Protein AF-A0A9P1H8H9-F1 (afdb_monomer)

Organism: NCBI:txid1442378

Radius of gyration: 18.24 Å; Cα contacts (8 Å, |Δi|>4): 203; chains: 1; bounding box: 52×40×53 Å

Mean predicted aligned error: 9.81 Å

Secondary structure (DSSP, 8-state):
-----PPPPPPPGGG-HHHHHHHHHHHHHHHHH-TT-----SSGGGTHHHHHHHHHHT---GGGS-----S--TTT--GGGTT-EEEEEEESHHHHHHT---B-TTS-BHHHHHHHHHHHHEEEEEEEEEEESS--HHHHHH-S------TT---EEEEEE---

Foldseek 3Di:
DDPDDPDQFDADLLLAPVSVVVQVVVQVVVCVVPVPDPGDDQCVVPVVPVVVVVVVVPDPAPLLPDDAFDDPCVVPADDPQRRADLEAEAECPLSVQVNDPDADPVRHRPSLCCVVPPLRRHHAQGKYKYKDQFDDPVCVVVSDDDGRRHPPPSIDIDIDTHHD

Sequence (1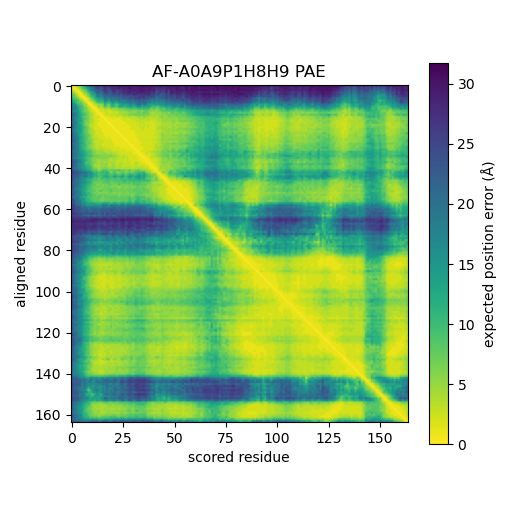64 aa):
MADSLPAHLEPSKLGTKEYWDALYSTELSNHASNPADQGTVWFDDSDAEAKLLAFLAARDDPALDRAATSGDTSPVLSGDQDAGWDVVLDKGTFDAICLSDQLDDRGRRICEGYKEKVPTLVRPGGLFVVTSCNWTEEELRAWAFTFGGAKGQTISTLCFRRRS

Structure (mmCIF, N/CA/C/O backbone):
data_AF-A0A9P1H8H9-F1
#
_entry.id   AF-A0A9P1H8H9-F1
#
loop_
_atom_site.group_PDB
_atom_site.id
_atom_site.type_symbol
_atom_site.label_atom_id
_atom_site.label_alt_id
_atom_site.label_comp_id
_atom_site.label_asym_id
_atom_site.label_entity_id
_atom_site.label_seq_id
_atom_site.pdbx_PDB_ins_code
_atom_site.Cartn_x
_atom_site.Cartn_y
_atom_site.Cartn_z
_atom_site.occupancy
_atom_site.B_iso_or_equiv
_atom_site.auth_seq_id
_atom_site.auth_comp_id
_atom_site.auth_asym_id
_atom_site.auth_atom_id
_atom_site.pdbx_PDB_model_num
ATOM 1 N N . MET A 1 1 ? 26.921 7.894 27.625 1.00 35.69 1 MET A N 1
ATOM 2 C CA . MET A 1 1 ? 26.895 6.979 26.469 1.00 35.69 1 MET A CA 1
ATOM 3 C C . MET A 1 1 ? 25.912 7.589 25.497 1.00 35.69 1 MET A C 1
ATOM 5 O O . MET A 1 1 ? 24.774 7.787 25.890 1.00 35.69 1 MET A O 1
ATOM 9 N N . ALA A 1 2 ? 26.386 8.064 24.347 1.00 38.94 2 ALA A N 1
ATOM 10 C CA . ALA A 1 2 ? 25.505 8.597 23.317 1.00 38.94 2 ALA A CA 1
ATOM 11 C C . ALA A 1 2 ? 24.823 7.403 22.643 1.00 38.94 2 ALA A C 1
ATOM 13 O O . ALA A 1 2 ? 25.531 6.511 22.173 1.00 38.94 2 ALA A O 1
ATOM 14 N N . ASP A 1 3 ? 23.491 7.369 22.661 1.00 43.16 3 ASP A N 1
ATOM 15 C CA . ASP A 1 3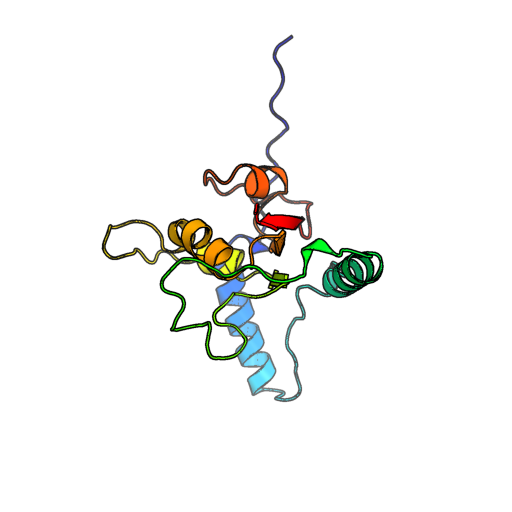 ? 22.700 6.427 21.872 1.00 43.16 3 ASP A CA 1
ATOM 16 C C . ASP A 1 3 ? 23.086 6.609 20.405 1.00 43.16 3 ASP A C 1
ATOM 18 O O . ASP A 1 3 ? 22.797 7.632 19.780 1.00 43.16 3 ASP A O 1
ATOM 22 N N . SER A 1 4 ? 23.820 5.640 19.866 1.00 42.66 4 SER A N 1
ATOM 23 C CA . SER A 1 4 ? 24.074 5.562 18.439 1.00 42.66 4 SER A CA 1
ATOM 24 C C . SER A 1 4 ? 22.751 5.218 17.765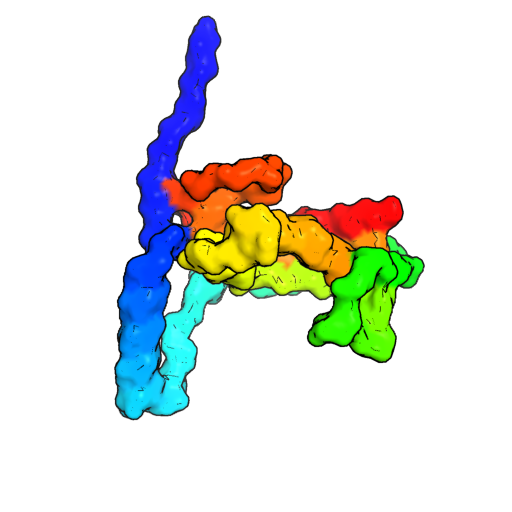 1.00 42.66 4 SER A C 1
ATOM 26 O O . SER A 1 4 ? 22.262 4.098 17.920 1.00 42.66 4 SER A O 1
ATOM 28 N N . LEU A 1 5 ? 22.183 6.185 17.040 1.00 41.12 5 LEU A N 1
ATOM 29 C CA . LEU A 1 5 ? 21.112 5.953 16.071 1.00 41.12 5 LEU A CA 1
ATOM 30 C C . LEU A 1 5 ? 21.443 4.685 15.261 1.00 41.12 5 LEU A C 1
ATOM 32 O O . LEU A 1 5 ? 22.603 4.535 14.853 1.00 41.12 5 LEU A O 1
ATOM 36 N N . PRO A 1 6 ? 20.486 3.762 15.058 1.00 52.97 6 PRO A N 1
ATOM 37 C CA . PRO A 1 6 ? 20.739 2.557 14.283 1.00 52.97 6 PRO A CA 1
ATOM 38 C C . PRO A 1 6 ? 21.307 2.937 12.914 1.00 52.97 6 PRO A C 1
ATOM 40 O O . PRO A 1 6 ? 20.887 3.920 12.302 1.00 52.97 6 PRO A O 1
ATOM 43 N N . ALA A 1 7 ? 22.315 2.183 12.468 1.00 53.91 7 ALA A N 1
ATOM 44 C CA . ALA A 1 7 ? 22.962 2.413 11.186 1.00 53.91 7 ALA A CA 1
ATOM 45 C C . ALA A 1 7 ? 21.897 2.418 10.082 1.00 53.91 7 ALA A C 1
ATOM 47 O O . ALA A 1 7 ? 21.199 1.422 9.890 1.00 53.91 7 ALA A O 1
ATOM 48 N N . HIS A 1 8 ? 21.765 3.553 9.395 1.00 54.16 8 HIS A N 1
ATOM 49 C CA . HIS A 1 8 ? 20.848 3.711 8.275 1.00 54.16 8 HIS A CA 1
ATOM 50 C C . HIS A 1 8 ? 21.155 2.621 7.242 1.00 54.16 8 HIS A C 1
ATOM 52 O O . HIS A 1 8 ? 22.286 2.507 6.767 1.00 54.16 8 HIS A O 1
ATOM 58 N N . LEU A 1 9 ? 20.169 1.779 6.941 1.00 54.94 9 LEU A N 1
ATOM 59 C CA . LEU A 1 9 ? 20.301 0.748 5.918 1.00 54.94 9 LEU A CA 1
ATOM 60 C C . LEU A 1 9 ? 20.302 1.406 4.530 1.00 54.94 9 LEU A C 1
ATOM 62 O O . LEU A 1 9 ? 19.767 2.496 4.344 1.00 54.94 9 LEU A O 1
ATOM 66 N N . GLU A 1 10 ? 20.925 0.762 3.547 1.00 55.59 10 GLU A N 1
ATOM 67 C CA . GLU A 1 10 ? 20.948 1.278 2.171 1.00 55.59 10 GLU A CA 1
ATOM 68 C C . GLU A 1 10 ? 19.531 1.314 1.562 1.00 55.59 10 GLU A C 1
ATOM 70 O O . GLU A 1 10 ? 18.739 0.432 1.875 1.00 55.59 10 GLU A O 1
ATOM 75 N N . PRO A 1 11 ? 19.190 2.250 0.664 1.00 63.81 11 PRO A N 1
ATOM 76 C CA . PRO A 1 11 ? 17.867 2.310 0.039 1.00 63.81 11 PRO A CA 1
ATOM 77 C C . PRO A 1 11 ? 17.457 1.038 -0.726 1.00 63.81 11 PRO A C 1
ATOM 79 O O . PRO A 1 11 ? 18.258 0.439 -1.452 1.00 63.81 11 PRO A O 1
ATOM 82 N N . SER A 1 12 ? 16.188 0.633 -0.602 1.00 71.75 12 SER A N 1
ATOM 83 C CA . SER A 1 12 ? 15.609 -0.466 -1.393 1.00 71.75 12 SER A CA 1
ATOM 84 C C . SER A 1 12 ? 15.369 -0.039 -2.844 1.00 71.75 12 SER A C 1
ATOM 86 O O . SER A 1 12 ? 14.843 1.043 -3.097 1.00 71.75 12 SER A O 1
ATOM 88 N N . LYS A 1 13 ? 15.681 -0.918 -3.809 1.00 75.44 13 LYS A N 1
ATOM 89 C CA . LYS A 1 13 ? 15.351 -0.695 -5.231 1.00 75.44 13 LYS A CA 1
ATOM 90 C C . LYS A 1 13 ? 13.842 -0.676 -5.482 1.00 75.44 13 LYS A C 1
ATOM 92 O O . LYS A 1 13 ? 13.397 0.040 -6.365 1.00 75.44 13 LYS A O 1
ATOM 97 N N . LEU A 1 14 ? 13.064 -1.408 -4.678 1.00 78.75 14 LEU A N 1
ATOM 98 C CA . LEU A 1 14 ? 11.598 -1.379 -4.739 1.00 78.75 14 LEU A CA 1
ATOM 99 C C . LEU A 1 14 ? 11.048 0.008 -4.358 1.00 78.75 14 LEU A C 1
ATOM 101 O O . LEU A 1 14 ? 9.939 0.363 -4.732 1.00 78.75 14 LEU A O 1
ATOM 105 N N . GLY A 1 15 ? 11.853 0.834 -3.687 1.00 78.75 15 GLY A N 1
ATOM 106 C CA . GLY A 1 15 ? 11.494 2.193 -3.307 1.00 78.75 15 GLY A CA 1
ATOM 107 C C . GLY A 1 15 ? 11.598 3.240 -4.408 1.00 78.75 15 GLY A C 1
ATOM 108 O O . GLY A 1 15 ? 11.316 4.400 -4.124 1.00 78.75 15 GLY A O 1
ATOM 109 N N . THR A 1 16 ? 12.021 2.888 -5.627 1.00 83.69 16 THR A N 1
ATOM 110 C CA . THR A 1 16 ? 12.338 3.890 -6.655 1.00 83.69 16 THR A CA 1
ATOM 111 C C . THR A 1 16 ? 11.403 3.817 -7.851 1.00 83.69 16 THR A C 1
ATOM 113 O O . THR A 1 16 ? 11.124 2.744 -8.388 1.00 83.69 16 THR A O 1
ATOM 116 N N . LYS A 1 17 ? 10.945 4.982 -8.317 1.00 85.50 17 LYS A N 1
ATOM 117 C CA . LYS A 1 17 ? 10.068 5.081 -9.487 1.00 85.50 17 LYS A CA 1
ATOM 118 C C . LYS A 1 17 ? 10.738 4.499 -10.733 1.00 85.50 17 LYS A C 1
ATOM 120 O O . LYS A 1 17 ? 10.094 3.804 -11.511 1.00 85.50 17 LYS A O 1
ATOM 125 N N . GLU A 1 18 ? 12.043 4.708 -10.876 1.00 88.44 18 GLU A N 1
ATOM 126 C CA . GLU A 1 18 ? 12.838 4.219 -12.002 1.00 88.44 18 GLU A CA 1
ATOM 127 C C . GLU A 1 18 ? 12.832 2.691 -12.091 1.00 88.44 18 GLU A C 1
ATOM 129 O O . GLU A 1 18 ? 12.792 2.137 -13.189 1.00 88.44 18 GLU A O 1
ATOM 134 N N . TYR A 1 19 ? 12.863 1.998 -10.947 1.00 88.00 19 TYR A N 1
ATOM 135 C CA . TYR A 1 19 ? 12.795 0.541 -10.918 1.00 88.00 19 TYR A CA 1
ATOM 136 C C . TYR A 1 19 ? 11.432 0.048 -11.417 1.00 88.00 19 TYR A C 1
ATOM 138 O O . TYR A 1 19 ? 11.382 -0.825 -12.285 1.00 88.00 19 TYR A O 1
ATOM 146 N N . TRP A 1 20 ? 10.341 0.645 -10.927 1.00 88.69 20 TRP A N 1
ATOM 147 C CA . TRP A 1 20 ? 8.981 0.277 -11.332 1.00 88.69 20 TRP A CA 1
ATOM 148 C C . TRP A 1 20 ? 8.687 0.615 -12.795 1.00 88.69 20 TRP A C 1
ATOM 150 O O . TRP A 1 20 ? 8.082 -0.203 -13.482 1.00 88.69 20 TRP A O 1
ATOM 160 N N . ASP A 1 21 ? 9.164 1.752 -13.308 1.00 91.00 21 ASP A N 1
ATOM 161 C CA . ASP A 1 21 ? 9.004 2.122 -14.721 1.00 91.00 21 ASP A CA 1
ATOM 162 C C . ASP A 1 21 ? 9.745 1.141 -15.651 1.00 91.00 21 ASP A C 1
ATOM 164 O O . ASP A 1 21 ? 9.217 0.717 -16.688 1.00 91.00 21 ASP A O 1
ATOM 168 N N . ALA A 1 22 ? 10.965 0.740 -15.274 1.00 92.31 22 ALA A N 1
ATOM 169 C CA . ALA A 1 22 ? 11.753 -0.232 -16.028 1.00 92.31 22 ALA A CA 1
ATOM 170 C C . ALA A 1 22 ? 11.113 -1.627 -16.012 1.00 92.31 22 ALA A C 1
ATOM 172 O O . ALA A 1 22 ? 11.037 -2.296 -17.049 1.00 92.31 22 ALA A O 1
ATOM 173 N N . LEU A 1 23 ? 10.629 -2.064 -14.849 1.00 91.12 23 LEU A N 1
ATOM 174 C CA . LEU A 1 23 ? 9.988 -3.364 -14.716 1.00 91.12 23 LEU A CA 1
ATOM 175 C C . LEU A 1 23 ? 8.638 -3.388 -15.443 1.00 91.12 23 LEU A C 1
ATOM 177 O O . LEU A 1 23 ? 8.404 -4.299 -16.225 1.00 91.12 23 LEU A O 1
ATOM 181 N N . TYR A 1 24 ? 7.822 -2.336 -15.339 1.00 91.00 24 TYR A N 1
ATOM 182 C CA . TYR A 1 24 ? 6.582 -2.210 -16.113 1.00 91.00 24 TYR A CA 1
ATOM 183 C C . TYR A 1 24 ? 6.822 -2.296 -17.628 1.00 91.00 24 TYR A C 1
ATOM 185 O O . TYR A 1 24 ? 6.117 -3.015 -18.334 1.00 91.00 24 TYR A O 1
ATOM 193 N N . SER A 1 25 ? 7.865 -1.626 -18.132 1.00 93.62 25 SER A N 1
ATOM 194 C CA . SER A 1 25 ? 8.254 -1.710 -19.548 1.00 93.62 25 SER A CA 1
ATOM 195 C C . SER A 1 25 ? 8.633 -3.137 -19.963 1.00 93.62 25 SER A C 1
ATOM 197 O O . SER A 1 25 ? 8.303 -3.579 -21.064 1.00 93.62 25 SER A O 1
ATOM 199 N N . THR A 1 26 ? 9.304 -3.867 -19.070 1.00 93.75 26 THR A N 1
ATOM 200 C CA . THR A 1 26 ? 9.676 -5.272 -19.281 1.00 93.75 26 THR A CA 1
ATOM 201 C C . THR A 1 26 ? 8.435 -6.163 -19.323 1.00 93.75 26 THR A C 1
ATOM 203 O O . THR A 1 26 ? 8.270 -6.928 -20.271 1.00 93.75 26 THR A O 1
ATOM 206 N N . GLU A 1 27 ? 7.521 -6.010 -18.362 1.00 94.38 27 GLU A N 1
ATOM 207 C CA . GLU A 1 27 ? 6.296 -6.814 -18.287 1.00 94.38 27 GLU A CA 1
ATOM 208 C C . GLU A 1 27 ? 5.361 -6.574 -19.474 1.00 94.38 27 GLU A C 1
ATOM 210 O O . GLU A 1 27 ? 4.775 -7.515 -20.005 1.00 94.38 27 GLU A O 1
ATOM 215 N N . LEU A 1 28 ? 5.281 -5.338 -19.973 1.00 92.69 28 LEU A N 1
ATOM 216 C CA . LEU A 1 28 ? 4.555 -5.048 -21.210 1.00 92.69 28 LEU A CA 1
ATOM 217 C C . LEU A 1 28 ? 5.133 -5.808 -22.411 1.00 92.69 28 LEU A C 1
ATOM 219 O O . LEU A 1 28 ? 4.374 -6.342 -23.221 1.00 92.69 28 LEU A O 1
ATOM 223 N N . SER A 1 29 ?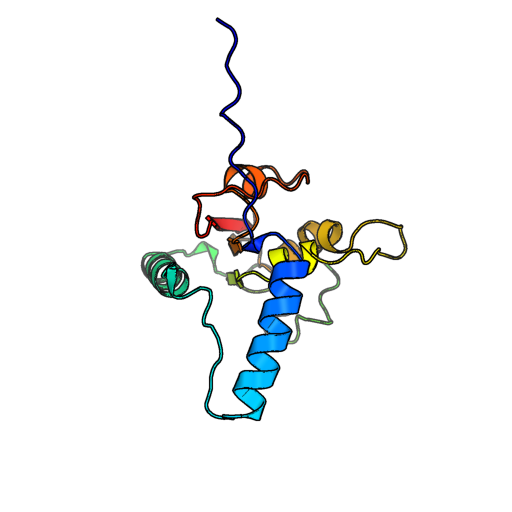 6.463 -5.877 -22.531 1.00 94.00 29 SER A N 1
ATOM 224 C CA . SER A 1 29 ? 7.127 -6.627 -23.605 1.00 94.00 29 SER A CA 1
ATOM 225 C C . SER A 1 29 ? 6.907 -8.137 -23.471 1.00 94.00 29 SER A C 1
ATOM 227 O O . SER A 1 29 ? 6.673 -8.819 -24.476 1.00 94.00 29 SER A O 1
ATOM 229 N N . ASN A 1 30 ? 6.963 -8.658 -22.243 1.00 92.81 30 ASN A N 1
ATOM 230 C CA . ASN A 1 30 ? 6.712 -10.064 -21.938 1.00 92.81 30 ASN A CA 1
ATOM 231 C C . ASN A 1 30 ? 5.276 -10.451 -22.297 1.00 92.81 30 ASN A C 1
ATOM 233 O O . ASN A 1 30 ? 5.069 -11.352 -23.109 1.00 92.81 30 ASN A O 1
ATOM 237 N N . HIS A 1 31 ? 4.294 -9.697 -21.800 1.00 93.69 31 HIS A N 1
ATOM 238 C CA . HIS A 1 31 ? 2.877 -9.936 -22.063 1.00 93.69 31 HIS A CA 1
ATOM 239 C C . HIS A 1 31 ? 2.525 -9.792 -23.553 1.00 93.69 31 HIS A C 1
ATOM 241 O O . HIS A 1 31 ? 1.744 -10.575 -24.091 1.00 93.69 31 HIS A O 1
ATOM 247 N N . ALA A 1 32 ? 3.124 -8.828 -24.264 1.00 94.19 32 ALA A N 1
ATOM 248 C CA . ALA A 1 32 ? 2.943 -8.701 -25.712 1.00 94.19 32 ALA A CA 1
ATOM 249 C C . ALA A 1 32 ? 3.465 -9.929 -26.482 1.00 94.19 32 ALA A C 1
ATOM 251 O O . ALA A 1 32 ? 2.890 -10.307 -27.503 1.00 94.19 32 ALA A O 1
ATOM 252 N N . SER A 1 33 ? 4.538 -10.555 -25.991 1.00 95.19 33 SER A N 1
ATOM 253 C CA . SER A 1 33 ? 5.138 -11.756 -26.587 1.00 95.19 33 SER A CA 1
ATOM 254 C C . SER A 1 33 ? 4.414 -13.042 -26.171 1.00 95.19 33 SER A C 1
ATOM 256 O O . SER A 1 33 ? 4.365 -14.005 -26.937 1.00 95.19 33 SER A O 1
ATOM 258 N N . ASN A 1 34 ? 3.841 -13.058 -24.968 1.00 94.75 34 ASN A N 1
ATOM 259 C CA . ASN A 1 34 ? 3.097 -14.166 -24.393 1.00 94.75 34 ASN A CA 1
ATOM 260 C C . ASN A 1 34 ? 1.930 -13.628 -23.543 1.00 94.75 34 ASN A C 1
ATOM 262 O O . ASN A 1 34 ? 2.122 -13.336 -22.367 1.00 94.75 34 ASN A O 1
ATOM 266 N N . PRO A 1 35 ? 0.702 -13.561 -24.085 1.00 93.25 35 PRO A N 1
ATOM 267 C CA . PRO A 1 35 ? -0.463 -13.088 -23.330 1.00 93.25 35 PRO A CA 1
ATOM 268 C C . PRO A 1 35 ? -0.860 -13.968 -22.134 1.00 93.25 35 PRO A C 1
ATOM 270 O O . PRO A 1 35 ? -1.717 -13.580 -21.349 1.00 93.25 35 PRO A O 1
ATOM 273 N N . ALA A 1 36 ? -0.294 -15.175 -22.013 1.00 93.69 36 ALA A N 1
ATOM 274 C CA . ALA A 1 36 ? -0.471 -16.027 -20.838 1.00 93.69 36 ALA A CA 1
ATOM 275 C C . ALA A 1 36 ? 0.578 -15.757 -19.746 1.00 93.69 36 ALA A C 1
ATOM 277 O O . ALA A 1 36 ? 0.515 -16.372 -18.681 1.00 93.69 36 ALA A O 1
ATOM 278 N N . ASP A 1 37 ? 1.548 -14.879 -20.010 1.00 90.69 37 ASP A N 1
ATOM 279 C CA . ASP A 1 37 ? 2.482 -14.406 -19.002 1.00 90.69 37 ASP A CA 1
ATOM 280 C C . ASP A 1 37 ? 1.726 -13.554 -17.982 1.00 90.69 37 ASP A C 1
ATOM 282 O O . ASP A 1 37 ? 1.099 -12.549 -18.320 1.00 90.69 37 ASP A O 1
ATOM 286 N N . GLN A 1 38 ? 1.755 -13.993 -16.729 1.00 87.56 38 GLN A N 1
ATOM 287 C CA . GLN A 1 38 ? 1.120 -13.292 -15.615 1.00 87.56 38 GLN A CA 1
ATOM 288 C C . GLN A 1 38 ? 1.983 -12.124 -15.116 1.00 87.56 38 GLN A C 1
ATOM 290 O O . GLN A 1 38 ? 1.518 -11.317 -14.312 1.00 87.56 38 GLN A O 1
ATOM 295 N N . GLY A 1 39 ? 3.216 -12.029 -15.620 1.00 86.69 39 GLY A N 1
ATOM 296 C CA . GLY A 1 39 ? 4.248 -11.121 -15.167 1.00 86.69 39 GLY A CA 1
ATOM 297 C C . GLY A 1 39 ? 4.825 -11.525 -13.816 1.00 86.69 39 GLY A C 1
ATOM 298 O O . GLY A 1 39 ? 4.498 -12.566 -13.238 1.00 86.69 39 GLY A O 1
ATOM 299 N N . THR A 1 40 ? 5.709 -10.684 -13.292 1.00 85.38 40 THR A N 1
ATOM 300 C CA . THR A 1 40 ? 6.258 -10.876 -11.948 1.00 85.38 40 THR A CA 1
ATOM 301 C C . THR A 1 40 ? 5.133 -10.822 -10.900 1.00 85.38 40 THR A C 1
ATOM 303 O O . THR A 1 40 ? 4.268 -9.946 -10.950 1.00 85.38 40 THR A O 1
ATOM 306 N N . VAL A 1 41 ? 5.161 -11.736 -9.921 1.00 78.50 41 VAL A N 1
ATOM 307 C CA . VAL A 1 41 ? 4.291 -11.734 -8.731 1.00 78.50 41 VAL A CA 1
ATOM 308 C C . VAL A 1 41 ? 5.130 -11.310 -7.528 1.00 78.50 41 VAL A C 1
ATOM 310 O O . VAL A 1 41 ? 5.954 -12.061 -7.027 1.00 78.50 41 VAL A O 1
ATOM 313 N N . TRP A 1 42 ? 4.944 -10.078 -7.065 1.00 68.06 42 TRP A N 1
ATOM 314 C CA . TRP A 1 42 ? 5.952 -9.375 -6.258 1.00 68.06 42 TRP A CA 1
ATOM 315 C C . TRP A 1 42 ? 5.735 -9.554 -4.753 1.00 68.06 42 TRP A C 1
ATOM 317 O O . TRP A 1 42 ? 6.568 -9.159 -3.946 1.00 68.06 42 TRP A O 1
ATOM 327 N N . PHE A 1 43 ? 4.591 -10.121 -4.367 1.00 64.12 43 PHE A N 1
ATOM 328 C CA . PHE A 1 43 ? 4.193 -10.306 -2.970 1.00 64.12 43 PHE A CA 1
ATOM 329 C C . PHE A 1 43 ? 4.174 -11.768 -2.519 1.00 64.12 43 PHE A C 1
ATOM 331 O O . PHE A 1 43 ? 4.168 -11.997 -1.305 1.00 64.12 43 PHE A O 1
ATOM 338 N N . ASP A 1 44 ? 4.209 -12.732 -3.445 1.00 63.28 44 ASP A N 1
ATOM 339 C CA . ASP A 1 44 ? 4.296 -14.162 -3.106 1.00 63.28 44 ASP A CA 1
ATOM 340 C C . ASP A 1 44 ? 5.556 -14.455 -2.287 1.00 63.28 44 ASP A C 1
ATOM 342 O O . ASP A 1 44 ? 5.506 -15.209 -1.318 1.00 63.28 44 ASP A O 1
ATOM 346 N N . ASP A 1 45 ? 6.649 -13.740 -2.565 1.00 64.69 45 ASP A N 1
ATOM 347 C CA . ASP A 1 45 ? 7.919 -13.854 -1.840 1.00 64.69 45 ASP A CA 1
ATOM 348 C C . ASP A 1 45 ? 7.805 -13.568 -0.329 1.00 64.69 45 ASP A C 1
ATOM 350 O O . ASP A 1 45 ? 8.667 -13.975 0.453 1.00 64.69 45 ASP A O 1
ATOM 354 N N . SER A 1 46 ? 6.747 -12.875 0.112 1.00 66.19 46 SER A N 1
ATOM 355 C CA . SER A 1 46 ? 6.501 -12.589 1.534 1.00 66.19 46 SER A CA 1
ATOM 356 C C . SER A 1 46 ? 5.433 -13.457 2.186 1.00 66.19 46 SER A C 1
ATOM 358 O O . SER A 1 46 ? 5.286 -13.390 3.413 1.00 66.19 46 SER A O 1
ATOM 360 N N . ASP A 1 47 ? 4.696 -14.254 1.407 1.00 72.25 47 ASP A N 1
ATOM 361 C CA . ASP A 1 47 ? 3.530 -15.022 1.863 1.00 72.25 47 ASP A CA 1
ATOM 362 C C . ASP A 1 47 ? 2.521 -14.155 2.657 1.00 72.25 47 ASP A C 1
ATOM 364 O O . ASP A 1 47 ? 1.903 -14.583 3.637 1.00 72.25 47 ASP A O 1
ATOM 368 N N . ALA A 1 48 ? 2.416 -12.868 2.298 1.00 71.81 48 ALA A N 1
ATOM 369 C CA . ALA A 1 48 ? 1.653 -11.882 3.064 1.00 71.81 48 ALA A CA 1
ATOM 370 C C . ALA A 1 48 ? 0.156 -12.220 3.111 1.00 71.81 48 ALA A C 1
ATOM 372 O O . ALA A 1 48 ? -0.483 -12.047 4.149 1.00 71.81 48 ALA A O 1
ATOM 373 N N . GLU A 1 49 ? -0.393 -12.745 2.015 1.00 74.81 49 GLU A N 1
ATOM 374 C CA . GLU A 1 49 ? -1.806 -13.114 1.918 1.00 74.81 49 GLU A CA 1
ATOM 375 C C . GLU A 1 49 ? -2.154 -14.296 2.826 1.00 74.81 49 GLU A C 1
ATOM 377 O O . GLU A 1 49 ? -3.117 -14.213 3.588 1.00 74.81 49 GLU A O 1
ATOM 382 N N . ALA A 1 50 ? -1.354 -15.367 2.826 1.00 76.12 50 ALA A N 1
ATOM 383 C CA . ALA A 1 50 ? -1.624 -16.522 3.680 1.00 76.12 50 ALA A CA 1
ATOM 384 C C . ALA A 1 50 ? -1.464 -16.175 5.164 1.00 76.12 50 ALA A C 1
ATOM 386 O O . ALA A 1 50 ? -2.293 -16.570 5.986 1.00 76.12 50 ALA A O 1
ATOM 387 N N . LYS A 1 51 ? -0.450 -15.374 5.518 1.00 75.38 51 LYS A N 1
ATOM 388 C CA . LYS A 1 51 ? -0.262 -14.873 6.890 1.00 75.38 51 LYS A CA 1
ATOM 389 C C . LYS A 1 51 ? -1.433 -14.014 7.346 1.00 75.38 51 LYS A C 1
ATOM 391 O O . LYS A 1 51 ? -1.872 -14.139 8.488 1.00 75.38 51 LYS A O 1
ATOM 396 N N . LEU A 1 52 ? -1.960 -13.172 6.461 1.00 75.94 52 LEU A N 1
ATOM 397 C CA . LEU A 1 52 ? -3.139 -12.364 6.732 1.00 75.94 52 LEU A CA 1
ATOM 398 C C . LEU A 1 52 ? -4.391 -13.229 6.909 1.00 75.94 52 LEU A C 1
ATOM 400 O O . LEU A 1 52 ? -5.131 -13.027 7.868 1.00 75.94 52 LEU A O 1
ATOM 404 N N . LEU A 1 53 ? -4.623 -14.203 6.028 1.00 78.25 53 LEU A N 1
ATOM 405 C CA . LEU A 1 53 ? -5.754 -15.125 6.145 1.00 78.25 53 LEU A CA 1
ATOM 406 C C . LEU A 1 53 ? -5.681 -15.931 7.443 1.00 78.25 53 LEU A C 1
ATOM 408 O O . LEU A 1 53 ? -6.679 -16.025 8.152 1.00 78.25 53 LEU A O 1
ATOM 412 N N . ALA A 1 54 ? -4.503 -16.447 7.797 1.00 77.31 54 ALA A N 1
ATOM 413 C CA . ALA A 1 54 ? -4.282 -17.130 9.067 1.00 77.31 54 ALA A CA 1
ATOM 414 C C . ALA A 1 54 ? -4.529 -16.197 10.263 1.00 77.31 54 ALA A C 1
ATOM 416 O O . ALA A 1 54 ? -5.186 -16.591 11.227 1.00 77.31 54 ALA A O 1
ATOM 417 N N . PHE A 1 55 ? -4.055 -14.949 10.187 1.00 77.38 55 PHE A N 1
ATOM 418 C CA . PHE A 1 55 ? -4.305 -13.938 11.210 1.00 77.38 55 PHE A CA 1
ATOM 419 C C . PHE A 1 55 ? -5.797 -13.648 11.366 1.00 77.38 55 PHE A C 1
ATOM 421 O O . PHE A 1 55 ? -6.267 -13.620 12.494 1.00 77.38 55 PHE A O 1
ATOM 428 N N . LEU A 1 56 ? -6.546 -13.452 10.278 1.00 75.50 56 LEU A N 1
ATOM 429 C CA . LEU A 1 56 ? -7.984 -13.175 10.325 1.00 75.50 56 LEU A CA 1
ATOM 430 C C . LEU A 1 56 ? -8.785 -14.395 10.800 1.00 75.50 56 LEU A C 1
ATOM 432 O O . LEU A 1 56 ? -9.665 -14.246 11.640 1.00 75.50 56 LEU A O 1
ATOM 436 N N . ALA A 1 57 ? -8.451 -15.599 10.327 1.00 75.50 57 ALA A N 1
ATOM 437 C CA . ALA A 1 57 ? -9.135 -16.839 10.695 1.00 75.50 57 ALA A CA 1
ATOM 438 C C . ALA A 1 57 ? -8.942 -17.221 12.171 1.00 75.50 57 ALA A C 1
ATOM 440 O O . ALA A 1 57 ? -9.818 -17.836 12.771 1.00 75.50 57 ALA A O 1
ATOM 441 N N . ALA A 1 58 ? -7.809 -16.849 12.772 1.00 74.38 58 ALA A N 1
ATOM 442 C CA . ALA A 1 58 ? -7.542 -17.081 14.189 1.00 74.38 58 ALA A CA 1
ATOM 443 C C . ALA A 1 58 ? -8.279 -16.100 15.125 1.00 74.38 58 ALA A C 1
ATOM 445 O O . ALA A 1 58 ? -8.141 -16.206 16.346 1.00 74.38 58 ALA A O 1
ATOM 446 N N . ARG A 1 59 ? -9.024 -15.123 14.587 1.00 67.19 59 ARG A N 1
ATOM 447 C CA . ARG A 1 59 ? -9.729 -14.112 15.384 1.00 67.19 59 ARG A CA 1
ATOM 448 C C . ARG A 1 59 ? -11.185 -14.494 15.582 1.00 67.19 59 ARG A C 1
ATOM 450 O O . ARG A 1 59 ? -11.954 -14.555 14.632 1.00 67.19 59 ARG A O 1
ATOM 457 N N . ASP A 1 60 ? -11.557 -14.623 16.846 1.00 64.19 60 ASP A N 1
ATOM 458 C CA . ASP A 1 60 ? -12.945 -14.576 17.290 1.00 64.19 60 ASP A CA 1
ATOM 459 C C . ASP A 1 60 ? -13.208 -13.141 17.785 1.00 64.19 60 ASP A C 1
ATOM 461 O O . ASP A 1 60 ? -12.899 -12.799 18.929 1.00 64.19 60 ASP A O 1
ATOM 465 N N . ASP A 1 61 ? -13.596 -12.238 16.872 1.00 62.84 61 ASP A N 1
ATOM 466 C CA . ASP A 1 61 ? -13.656 -10.788 17.130 1.00 62.84 61 ASP A CA 1
ATOM 467 C C . ASP A 1 61 ? -15.085 -10.229 16.996 1.00 62.84 61 ASP A C 1
ATOM 469 O O . ASP A 1 61 ? -15.505 -9.853 15.898 1.00 62.84 61 ASP A O 1
ATOM 473 N N . PRO A 1 62 ? -15.839 -10.124 18.107 1.00 57.59 62 PRO A N 1
ATOM 474 C CA . PRO A 1 62 ? -17.197 -9.582 18.095 1.00 57.59 62 PRO A CA 1
ATOM 475 C C . PRO A 1 62 ? -17.251 -8.068 17.816 1.00 57.59 62 PRO A C 1
ATOM 477 O O . PRO A 1 62 ? -18.338 -7.530 17.636 1.00 57.59 62 PRO A O 1
ATOM 480 N N . ALA A 1 63 ? -16.112 -7.360 17.772 1.00 54.75 63 ALA A N 1
ATOM 481 C CA . ALA A 1 63 ? -16.057 -5.920 17.492 1.00 54.75 63 ALA A CA 1
ATOM 482 C C . ALA A 1 63 ? -16.116 -5.570 15.992 1.00 54.75 63 ALA A C 1
ATOM 484 O O . ALA A 1 63 ? -16.165 -4.389 15.651 1.00 54.75 63 ALA A O 1
ATOM 485 N N . LEU A 1 64 ? -16.133 -6.568 15.100 1.00 57.69 64 LEU A N 1
ATOM 486 C CA . LEU A 1 64 ? -16.459 -6.373 13.681 1.00 57.69 64 LEU A CA 1
ATOM 487 C C . LEU A 1 64 ? -17.963 -6.132 13.445 1.00 57.69 64 LEU A C 1
ATOM 489 O O . LEU A 1 64 ? -18.395 -5.934 12.312 1.00 57.69 64 LEU A O 1
ATOM 493 N N . ASP A 1 65 ? -18.775 -6.101 14.504 1.00 48.12 65 ASP A N 1
ATOM 494 C CA . ASP A 1 65 ? -20.207 -5.862 14.392 1.00 48.12 65 ASP A CA 1
ATOM 495 C C . ASP A 1 65 ? -20.562 -4.362 14.521 1.00 48.12 65 ASP A C 1
ATOM 497 O O . ASP A 1 65 ? -20.490 -3.752 15.587 1.00 48.12 65 ASP A O 1
ATOM 501 N N . ARG A 1 66 ? -20.982 -3.795 13.381 1.00 54.41 66 ARG A N 1
ATOM 502 C CA . ARG A 1 66 ? -21.818 -2.591 13.178 1.00 54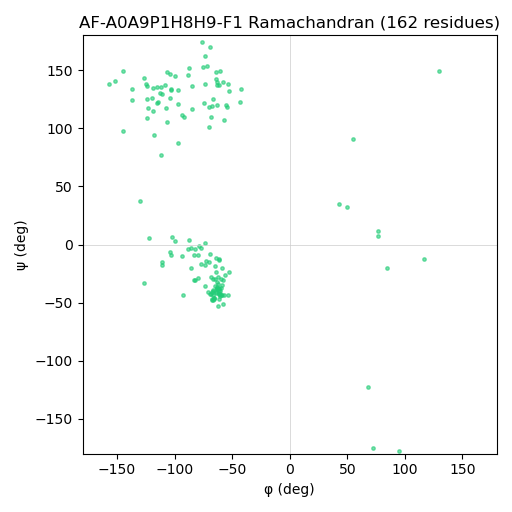.41 66 ARG A CA 1
ATOM 503 C C . ARG A 1 66 ? -21.382 -1.264 13.823 1.00 54.41 66 ARG A C 1
ATOM 505 O O . ARG A 1 66 ? -21.916 -0.840 14.845 1.00 54.41 66 ARG A O 1
ATOM 512 N N . ALA A 1 67 ? -20.600 -0.487 13.071 1.00 52.81 67 ALA A N 1
ATOM 513 C CA . ALA A 1 67 ? -20.546 0.972 13.196 1.00 52.81 67 ALA A CA 1
ATOM 514 C C . ALA A 1 67 ? -20.325 1.648 11.827 1.00 52.81 67 ALA A C 1
ATOM 516 O O . ALA A 1 67 ? -19.691 1.070 10.948 1.00 52.81 67 ALA A O 1
ATOM 517 N N . ALA A 1 68 ? -20.861 2.862 11.648 1.00 54.75 68 ALA A N 1
ATOM 518 C CA . ALA A 1 68 ? -20.823 3.611 10.388 1.00 54.75 68 ALA A CA 1
ATOM 519 C C . ALA A 1 68 ? -19.568 4.491 10.240 1.00 54.75 68 ALA A C 1
ATOM 521 O O . ALA A 1 68 ? -19.065 5.064 11.209 1.00 54.75 68 ALA A O 1
ATOM 522 N N . THR A 1 69 ? -19.084 4.628 9.006 1.00 52.12 69 THR A N 1
ATOM 523 C CA . THR A 1 69 ? -17.998 5.527 8.602 1.00 52.12 69 THR A CA 1
ATOM 524 C C . THR A 1 69 ? -18.439 6.989 8.534 1.00 52.12 69 THR A C 1
ATOM 526 O O . THR A 1 69 ? -19.595 7.307 8.271 1.00 52.12 69 THR A O 1
ATOM 529 N N . SER A 1 70 ? -17.490 7.904 8.736 1.00 55.41 70 SER A N 1
ATOM 530 C CA . SER A 1 70 ? -17.658 9.345 8.528 1.00 55.41 70 SER A CA 1
ATOM 531 C C . SER A 1 70 ? -16.673 9.831 7.460 1.00 55.41 70 SER A C 1
ATOM 533 O O . SER A 1 70 ? -15.502 9.455 7.491 1.00 55.41 70 SER A O 1
ATOM 535 N N . GLY A 1 71 ? -17.152 10.648 6.514 1.00 58.25 71 GLY A N 1
ATOM 536 C CA . GLY A 1 71 ? -16.382 11.198 5.386 1.00 58.25 71 GLY A CA 1
ATOM 537 C C . GLY A 1 71 ? -17.083 10.996 4.036 1.00 58.25 71 GLY A C 1
ATOM 538 O O . GLY A 1 71 ? -17.809 10.020 3.863 1.00 58.25 71 GLY A O 1
ATOM 539 N N . ASP A 1 72 ? -16.872 11.909 3.077 1.00 61.94 72 ASP A N 1
ATOM 540 C CA . ASP A 1 72 ? -17.354 11.715 1.700 1.00 61.94 72 ASP A CA 1
ATOM 541 C C . ASP A 1 72 ? -16.539 10.607 1.026 1.00 61.94 72 ASP A C 1
ATOM 543 O O . ASP A 1 72 ? -15.376 10.778 0.650 1.00 61.94 72 ASP A O 1
ATOM 547 N N . THR A 1 73 ? -17.165 9.440 0.979 1.00 61.91 73 THR A N 1
ATOM 548 C CA . THR A 1 73 ? -16.632 8.161 0.503 1.00 61.91 73 THR A CA 1
ATOM 549 C C . THR A 1 73 ? -17.475 7.601 -0.639 1.00 61.91 73 THR A C 1
ATOM 551 O O . THR A 1 73 ? -17.180 6.518 -1.136 1.00 61.91 73 THR A O 1
ATOM 554 N N . SER A 1 74 ? -18.458 8.375 -1.110 1.00 64.62 74 SER A N 1
ATOM 555 C CA . SER A 1 74 ? -19.380 8.029 -2.196 1.00 64.62 74 SER A CA 1
ATOM 556 C C . SER A 1 74 ? -18.738 7.566 -3.519 1.00 64.62 74 SER A C 1
ATOM 558 O O . SER A 1 74 ? -19.403 6.830 -4.246 1.00 64.62 74 SER A O 1
ATOM 560 N N . PRO A 1 75 ? -17.469 7.898 -3.864 1.00 67.62 75 PRO A N 1
ATOM 561 C CA . PRO A 1 75 ? -16.827 7.330 -5.053 1.00 67.62 75 PRO A CA 1
ATOM 562 C C . PRO A 1 75 ? -16.406 5.861 -4.895 1.00 67.62 75 PRO A C 1
ATOM 564 O O . PRO A 1 75 ? -16.088 5.218 -5.891 1.00 67.62 75 PRO A O 1
ATOM 567 N N . VAL A 1 76 ? -16.320 5.355 -3.657 1.00 67.62 76 VAL A N 1
ATOM 568 C CA . VAL A 1 76 ? -15.723 4.046 -3.323 1.00 67.62 76 VAL A CA 1
ATOM 569 C C . VAL A 1 76 ? -16.673 3.166 -2.506 1.00 67.62 76 VAL A C 1
ATOM 571 O O . VAL A 1 76 ? -16.647 1.946 -2.644 1.00 67.62 76 VAL A O 1
ATOM 574 N N . LEU A 1 77 ? -17.504 3.764 -1.652 1.00 73.88 77 LEU A N 1
ATOM 575 C CA . LEU A 1 77 ? -18.511 3.082 -0.845 1.00 73.88 77 LEU A CA 1
ATOM 576 C C . LEU A 1 77 ? -19.896 3.303 -1.458 1.00 73.88 77 LEU A C 1
ATOM 578 O O . LEU A 1 77 ? -20.247 4.430 -1.806 1.00 73.88 77 LEU A O 1
ATOM 582 N N . SER A 1 78 ? -20.674 2.228 -1.583 1.00 74.12 78 SER A N 1
ATOM 583 C CA . SER A 1 78 ? -22.053 2.287 -2.070 1.00 74.12 78 SER A CA 1
ATOM 584 C C . SER A 1 78 ? -22.900 1.159 -1.487 1.00 74.12 78 SER A C 1
ATOM 586 O O . SER A 1 78 ? -22.440 0.021 -1.428 1.00 74.12 78 SER A O 1
ATOM 588 N N . GLY A 1 79 ? -24.155 1.429 -1.134 1.00 76.62 79 GLY A N 1
ATOM 589 C CA . GLY A 1 79 ? -25.099 0.392 -0.709 1.00 76.62 79 GLY A CA 1
ATOM 590 C C . GLY A 1 79 ? -24.698 -0.223 0.632 1.00 76.62 79 GLY A C 1
ATOM 591 O O . GLY A 1 79 ? -24.538 0.486 1.621 1.00 76.62 79 GLY A O 1
ATOM 592 N N . ASP A 1 80 ? -24.499 -1.542 0.679 1.00 70.50 80 ASP A N 1
ATOM 593 C CA . ASP A 1 80 ? -24.158 -2.259 1.921 1.00 70.50 80 ASP A CA 1
ATOM 594 C C . ASP A 1 80 ? -22.822 -1.809 2.544 1.00 70.50 80 ASP A C 1
ATOM 596 O O . ASP A 1 80 ? -22.527 -2.136 3.694 1.00 70.50 80 ASP A O 1
ATOM 600 N N . GLN A 1 81 ? -22.006 -1.056 1.800 1.00 73.44 81 GLN A N 1
ATOM 601 C CA . GLN A 1 81 ? -20.710 -0.555 2.251 1.00 73.44 81 GLN A CA 1
ATOM 602 C C . GLN A 1 81 ? -20.716 0.914 2.665 1.00 73.44 81 GLN A C 1
ATOM 604 O O . GLN A 1 81 ? -19.657 1.423 3.014 1.00 73.44 81 GLN A O 1
ATOM 609 N N . ASP A 1 82 ? -21.872 1.586 2.710 1.00 75.06 82 ASP A N 1
ATOM 610 C CA . ASP A 1 82 ? -21.986 2.989 3.156 1.00 75.06 82 ASP A CA 1
ATOM 611 C C . ASP A 1 82 ? -21.423 3.211 4.574 1.00 75.06 82 ASP A C 1
ATOM 613 O O . ASP A 1 82 ? -20.988 4.307 4.930 1.00 75.06 82 ASP A O 1
ATOM 617 N N . ALA A 1 83 ? -21.420 2.153 5.389 1.00 74.94 83 ALA A N 1
ATOM 618 C CA . ALA A 1 83 ? -20.863 2.135 6.736 1.00 74.94 83 ALA A CA 1
ATOM 619 C C . ALA A 1 83 ? -19.353 1.825 6.790 1.00 74.94 83 ALA A C 1
ATOM 621 O O . ALA A 1 83 ? -18.791 1.830 7.883 1.00 74.94 83 ALA A O 1
ATOM 622 N N . GLY A 1 84 ? -18.706 1.554 5.655 1.00 85.38 84 GLY A N 1
ATOM 623 C CA . GLY A 1 84 ? -17.315 1.115 5.549 1.00 85.38 84 GLY A CA 1
ATOM 624 C C . GLY A 1 84 ? -17.145 -0.397 5.467 1.00 85.38 84 GLY A C 1
ATOM 625 O O . GLY A 1 84 ? -18.099 -1.175 5.510 1.00 85.38 84 GLY A O 1
ATOM 626 N N . TRP A 1 85 ? -15.889 -0.832 5.417 1.00 87.50 85 TRP A N 1
ATOM 627 C CA . TRP A 1 85 ? -15.482 -2.237 5.401 1.00 87.50 85 TRP A CA 1
ATOM 628 C C . TRP A 1 85 ? -14.943 -2.700 6.757 1.00 87.50 85 TRP A C 1
ATOM 630 O O . TRP A 1 85 ? -14.305 -1.935 7.483 1.00 87.50 85 TRP A O 1
ATOM 640 N N . ASP A 1 86 ? -15.185 -3.970 7.084 1.00 84.88 86 ASP A N 1
ATOM 641 C CA . ASP A 1 86 ? -14.618 -4.637 8.265 1.00 84.88 86 ASP A CA 1
ATOM 642 C C . ASP A 1 86 ? -13.100 -4.712 8.192 1.00 84.88 86 ASP A C 1
ATOM 644 O O . ASP A 1 86 ? -12.40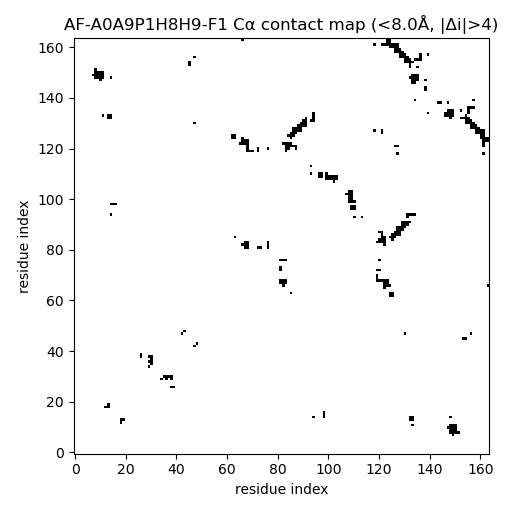3 -4.559 9.193 1.00 84.88 86 ASP A O 1
ATOM 648 N N . VAL A 1 87 ? -12.600 -4.954 6.983 1.00 85.31 87 VAL A N 1
ATOM 649 C CA . VAL A 1 87 ? -11.188 -5.099 6.678 1.00 85.31 87 VAL A CA 1
ATOM 650 C C . VAL A 1 87 ? -10.904 -4.331 5.394 1.00 85.31 87 VAL A C 1
ATOM 652 O O . VAL A 1 87 ? -11.528 -4.585 4.366 1.00 85.31 87 VAL A O 1
ATOM 655 N N . VAL A 1 88 ? -9.955 -3.401 5.452 1.00 89.44 88 VAL A N 1
ATOM 656 C CA . VAL A 1 88 ? -9.359 -2.755 4.279 1.00 89.44 88 VAL A CA 1
ATOM 657 C C . VAL A 1 88 ? -7.924 -3.237 4.162 1.00 89.44 88 VAL A C 1
ATOM 659 O O . VAL A 1 88 ? -7.168 -3.188 5.134 1.00 89.44 88 VAL A O 1
ATOM 662 N N . LEU A 1 89 ? -7.560 -3.700 2.973 1.00 89.12 89 LEU A N 1
ATOM 663 C CA . LEU A 1 89 ? -6.228 -4.198 2.668 1.00 89.12 89 LEU A CA 1
ATOM 664 C C . LEU A 1 89 ? -5.534 -3.246 1.706 1.00 89.12 89 LEU A C 1
ATOM 666 O O . LEU A 1 89 ? -6.111 -2.819 0.709 1.00 89.12 89 LEU A O 1
ATOM 670 N N . ASP A 1 90 ? -4.279 -2.961 2.001 1.00 89.81 90 ASP A N 1
ATOM 671 C CA . ASP A 1 90 ? -3.374 -2.216 1.151 1.00 89.81 90 ASP A CA 1
ATOM 672 C C . ASP A 1 90 ? -2.137 -3.065 0.907 1.00 89.81 90 ASP A C 1
ATOM 674 O O . ASP A 1 90 ? -1.321 -3.294 1.798 1.00 89.81 90 ASP A O 1
ATOM 678 N N . LYS A 1 91 ? -2.030 -3.546 -0.324 1.00 87.38 91 LYS A N 1
ATOM 679 C CA . LYS A 1 91 ? -0.936 -4.382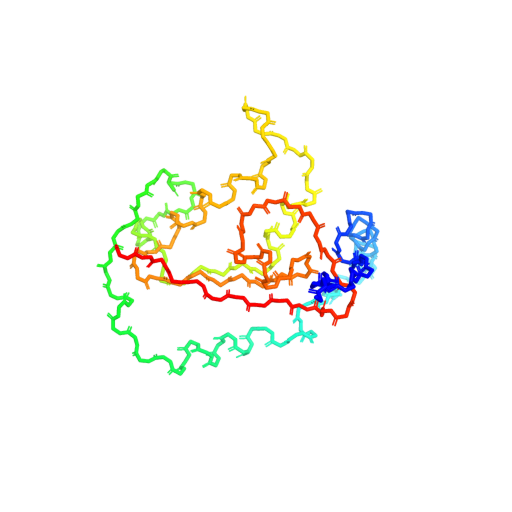 -0.792 1.00 87.38 91 LYS A CA 1
ATOM 680 C C . LYS A 1 91 ? -0.119 -3.573 -1.799 1.00 87.38 91 LYS A C 1
ATOM 682 O O . LYS A 1 91 ? -0.279 -3.735 -3.005 1.00 87.38 91 LYS A O 1
ATOM 687 N N . GLY A 1 92 ? 0.708 -2.657 -1.298 1.00 87.19 92 GLY A N 1
ATOM 688 C CA . GLY A 1 92 ? 1.561 -1.787 -2.117 1.00 87.19 92 GLY A CA 1
ATOM 689 C C . GLY A 1 92 ? 0.851 -0.610 -2.803 1.00 87.19 92 GLY A C 1
ATOM 690 O O . GLY A 1 92 ? 1.482 0.109 -3.578 1.00 87.19 92 GLY A O 1
ATOM 691 N N . THR A 1 93 ? -0.428 -0.352 -2.515 1.00 90.06 93 THR A N 1
ATOM 692 C CA . THR A 1 93 ? -1.144 0.829 -3.028 1.00 90.06 93 THR A CA 1
ATOM 693 C C . THR A 1 93 ? -0.535 2.102 -2.453 1.00 90.06 93 THR A C 1
ATOM 695 O O . THR A 1 93 ? -0.245 3.040 -3.197 1.00 90.06 93 THR A O 1
ATOM 698 N N . PHE A 1 94 ? -0.284 2.137 -1.140 1.00 90.50 94 PHE A N 1
ATOM 699 C CA . PHE A 1 94 ? 0.387 3.279 -0.520 1.00 90.50 94 PHE A CA 1
ATOM 700 C C . PHE A 1 94 ? 1.792 3.503 -1.087 1.00 90.50 94 PHE A C 1
ATOM 702 O O . PHE A 1 94 ? 2.161 4.646 -1.361 1.00 90.50 94 PHE A O 1
ATOM 709 N N . ASP A 1 95 ? 2.542 2.423 -1.328 1.00 88.12 95 ASP A N 1
ATOM 710 C CA . ASP A 1 95 ? 3.866 2.482 -1.953 1.00 88.12 95 ASP A CA 1
ATOM 711 C C . ASP A 1 95 ? 3.795 3.156 -3.326 1.00 88.12 95 ASP A C 1
ATOM 713 O O . ASP A 1 95 ? 4.513 4.125 -3.567 1.00 88.12 95 ASP A O 1
ATOM 717 N N . ALA A 1 96 ? 2.880 2.708 -4.193 1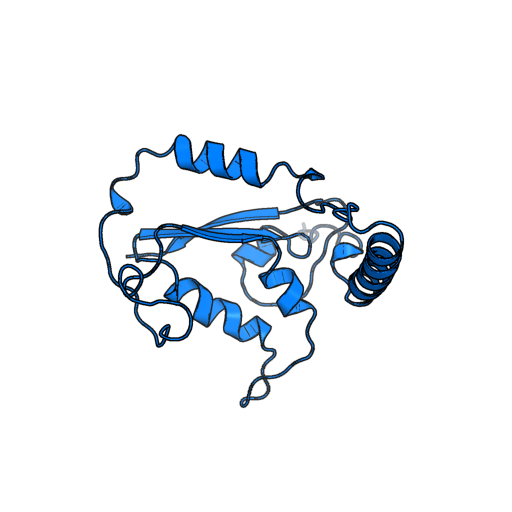.00 89.19 96 ALA A N 1
ATOM 718 C CA . ALA A 1 96 ? 2.701 3.265 -5.531 1.00 89.19 96 ALA A CA 1
ATOM 719 C C . ALA A 1 96 ? 2.302 4.749 -5.502 1.00 89.19 96 ALA A C 1
ATOM 721 O O . ALA A 1 96 ? 2.849 5.557 -6.254 1.00 89.19 96 ALA A O 1
ATOM 722 N N . ILE A 1 97 ? 1.393 5.141 -4.602 1.00 89.56 97 ILE A N 1
ATOM 723 C CA . ILE A 1 97 ? 0.998 6.549 -4.441 1.00 89.56 97 ILE A CA 1
ATOM 724 C C . ILE A 1 97 ? 2.197 7.395 -3.979 1.00 89.56 97 ILE A C 1
ATOM 726 O O . ILE A 1 97 ? 2.362 8.528 -4.433 1.00 89.56 97 ILE A O 1
ATOM 730 N N . CYS A 1 98 ? 3.065 6.851 -3.122 1.00 88.31 98 CYS A N 1
ATOM 731 C CA . CYS A 1 98 ? 4.273 7.530 -2.646 1.00 88.31 98 CYS A CA 1
ATOM 732 C C . CYS A 1 98 ? 5.357 7.701 -3.717 1.00 88.31 98 CYS A C 1
ATOM 734 O O . CYS A 1 98 ? 6.260 8.512 -3.510 1.00 88.31 98 CYS A O 1
ATOM 736 N N . LEU A 1 99 ? 5.274 6.996 -4.848 1.00 87.69 99 LEU A N 1
ATOM 737 C CA . LEU A 1 99 ? 6.153 7.201 -6.006 1.00 87.69 99 LEU A CA 1
ATOM 738 C C . LEU A 1 99 ? 5.683 8.343 -6.918 1.00 87.69 99 LEU A C 1
ATOM 740 O O . LEU A 1 99 ? 6.398 8.721 -7.843 1.00 87.69 99 LEU A O 1
ATOM 744 N N . SER A 1 100 ? 4.484 8.885 -6.687 1.00 87.25 100 SER A N 1
ATOM 745 C CA . SER A 1 100 ? 3.952 9.998 -7.468 1.00 87.25 100 SER A CA 1
ATOM 746 C C . SER A 1 100 ? 4.438 11.349 -6.937 1.00 87.25 100 SER A C 1
ATOM 748 O O . SER A 1 100 ? 4.386 11.623 -5.732 1.00 87.25 100 SER A O 1
ATOM 750 N N . ASP A 1 101 ? 4.833 12.226 -7.858 1.00 88.38 101 ASP A N 1
ATOM 751 C CA . ASP A 1 101 ? 5.115 13.643 -7.592 1.00 88.38 101 ASP A CA 1
ATOM 752 C C . ASP A 1 101 ? 3.861 14.526 -7.707 1.00 88.38 101 ASP A C 1
ATOM 754 O O . ASP A 1 101 ? 3.936 15.750 -7.597 1.00 88.38 101 ASP A O 1
ATOM 758 N N . GLN A 1 102 ? 2.690 13.925 -7.943 1.00 91.38 102 GLN A N 1
ATOM 759 C CA . GLN A 1 102 ? 1.443 14.666 -8.082 1.00 91.38 102 GLN A CA 1
ATOM 760 C C . GLN A 1 102 ? 1.090 15.403 -6.785 1.00 91.38 102 GLN A C 1
ATOM 762 O O . GLN A 1 102 ? 1.164 14.852 -5.680 1.00 91.38 102 GLN A O 1
ATOM 767 N N . LEU A 1 103 ? 0.645 16.647 -6.952 1.00 91.44 103 LEU A N 1
ATOM 768 C CA . LEU A 1 103 ? 0.173 17.503 -5.874 1.00 91.44 103 LEU A CA 1
ATOM 769 C C . LEU A 1 103 ? -1.355 17.641 -5.919 1.00 91.44 103 LEU A C 1
ATOM 771 O O . LEU A 1 103 ? -1.955 17.591 -6.995 1.00 91.44 103 LEU A O 1
ATOM 775 N N . ASP A 1 104 ? -1.974 17.805 -4.751 1.00 90.06 104 ASP A N 1
ATOM 776 C CA . ASP A 1 104 ? -3.376 18.202 -4.609 1.00 90.06 104 ASP A CA 1
ATOM 777 C C . ASP A 1 104 ? -3.561 19.711 -4.875 1.00 90.06 104 ASP A C 1
ATOM 779 O O . ASP A 1 104 ? -2.596 20.466 -5.016 1.00 90.06 104 ASP A O 1
ATOM 783 N N . ASP A 1 105 ? -4.812 20.180 -4.895 1.00 92.06 105 ASP A N 1
ATOM 784 C CA . ASP A 1 105 ? -5.147 21.600 -5.108 1.00 92.06 105 ASP A CA 1
ATOM 785 C C . ASP A 1 105 ? -4.569 22.539 -4.027 1.00 92.06 105 ASP A C 1
ATOM 787 O O . ASP A 1 105 ? -4.592 23.762 -4.173 1.00 92.06 105 ASP A O 1
ATOM 791 N N . ARG A 1 106 ? -4.066 21.981 -2.917 1.00 90.50 106 ARG A N 1
ATOM 792 C CA . ARG A 1 106 ? -3.421 22.702 -1.811 1.00 90.50 106 ARG A CA 1
ATOM 793 C C . ARG A 1 106 ? -1.893 22.643 -1.895 1.00 90.50 106 ARG A C 1
ATOM 795 O O . ARG A 1 106 ? -1.228 23.162 -1.000 1.00 90.50 106 ARG A O 1
ATOM 802 N N . GLY A 1 107 ? -1.336 22.030 -2.940 1.00 92.12 107 GLY A N 1
ATOM 803 C CA . GLY A 1 107 ? 0.101 21.879 -3.150 1.00 92.12 107 GLY A CA 1
ATOM 804 C C . GLY A 1 107 ? 0.761 20.796 -2.291 1.00 92.12 107 GLY A C 1
ATOM 805 O O . GLY A 1 107 ? 1.988 20.760 -2.228 1.00 92.12 107 GLY A O 1
ATOM 806 N N . ARG A 1 108 ? -0.009 19.928 -1.621 1.00 90.81 108 ARG A N 1
ATOM 807 C CA . ARG A 1 108 ? 0.527 18.780 -0.868 1.00 90.81 108 ARG A CA 1
ATOM 808 C C . ARG A 1 108 ? 0.681 17.582 -1.785 1.00 90.81 108 ARG A C 1
ATOM 810 O O . ARG A 1 108 ? -0.110 17.426 -2.711 1.00 90.81 108 ARG A O 1
ATOM 817 N N . ARG A 1 109 ? 1.623 16.682 -1.509 1.00 89.44 109 ARG A N 1
ATOM 818 C CA . ARG A 1 109 ? 1.708 15.424 -2.262 1.00 89.44 109 ARG A CA 1
ATOM 819 C C . ARG A 1 109 ? 0.450 14.597 -2.031 1.00 89.44 109 ARG A C 1
ATOM 821 O O . ARG A 1 109 ? -0.022 14.479 -0.901 1.00 89.44 109 ARG A O 1
ATOM 828 N N . ILE A 1 110 ? -0.062 13.951 -3.077 1.00 88.75 110 ILE A N 1
ATOM 829 C CA . ILE A 1 110 ? -1.281 13.131 -2.967 1.00 88.75 110 ILE A CA 1
ATOM 830 C C . ILE A 1 110 ? -1.160 12.006 -1.924 1.00 88.75 110 ILE A C 1
ATOM 832 O O . ILE A 1 110 ? -2.144 11.669 -1.264 1.00 88.75 110 ILE A O 1
ATOM 836 N N . CYS A 1 111 ? 0.050 11.474 -1.702 1.00 87.44 111 CYS A N 1
ATOM 837 C CA . CYS A 1 111 ? 0.316 10.471 -0.668 1.00 87.44 111 CYS A CA 1
ATOM 838 C C . CYS A 1 111 ? 0.036 10.986 0.751 1.00 87.44 111 CYS A C 1
ATOM 840 O O . CYS A 1 111 ? -0.341 10.209 1.626 1.00 87.44 111 CYS A O 1
ATOM 842 N N . GLU A 1 112 ? 0.148 12.295 0.988 1.00 86.44 112 GLU A N 1
ATOM 843 C CA . GLU A 1 112 ? -0.144 12.899 2.290 1.00 86.44 112 GLU A CA 1
ATOM 844 C C . GLU A 1 112 ? -1.636 12.849 2.630 1.00 86.44 112 GLU A C 1
ATOM 846 O O . GLU A 1 112 ? -1.987 12.784 3.807 1.00 86.44 112 GLU A O 1
ATOM 851 N N . GLY A 1 113 ? -2.510 12.841 1.618 1.00 87.81 113 GLY A N 1
ATOM 852 C CA . GLY A 1 113 ? -3.954 12.681 1.794 1.00 87.81 113 GLY A CA 1
ATOM 853 C C . GLY A 1 113 ? -4.376 11.236 2.075 1.00 87.81 113 GLY A C 1
ATOM 854 O O . GLY A 1 113 ? -5.474 11.007 2.581 1.00 87.81 113 GLY A O 1
ATOM 855 N N . TYR A 1 114 ? -3.515 10.250 1.807 1.00 89.12 114 TYR A N 1
ATOM 856 C CA . TYR A 1 114 ? -3.848 8.830 1.957 1.00 89.12 114 TYR A CA 1
ATOM 857 C C . TYR A 1 114 ? -4.263 8.478 3.392 1.00 89.12 114 TYR A C 1
ATOM 859 O O . TYR A 1 114 ? -5.300 7.851 3.615 1.00 89.12 114 TYR A O 1
ATOM 867 N N . LYS A 1 115 ? -3.520 8.996 4.379 1.00 79.81 115 LYS A N 1
ATOM 868 C CA . LYS A 1 115 ? -3.812 8.817 5.812 1.00 79.81 115 LYS A CA 1
ATOM 869 C C . LYS A 1 115 ? -5.137 9.442 6.253 1.00 79.81 115 LYS A C 1
ATOM 871 O O . LYS A 1 115 ? -5.689 9.043 7.270 1.00 79.81 115 LYS A O 1
ATOM 876 N N . GLU A 1 116 ? -5.630 10.439 5.522 1.00 84.31 116 GLU A N 1
ATOM 877 C CA . GLU A 1 116 ? -6.906 11.099 5.813 1.00 84.31 116 GLU A CA 1
ATOM 878 C C . GLU A 1 116 ? -8.074 10.297 5.222 1.00 84.31 116 GLU A C 1
ATOM 880 O O . GLU A 1 116 ? -9.169 10.303 5.778 1.00 84.31 116 GLU A O 1
ATOM 885 N N . LYS A 1 117 ? -7.840 9.590 4.108 1.00 87.75 117 LYS A N 1
ATOM 886 C CA . LYS A 1 117 ? -8.868 8.880 3.336 1.00 87.75 117 LYS A CA 1
ATOM 887 C C . LYS A 1 117 ? -9.036 7.420 3.736 1.00 87.75 117 LYS A C 1
ATOM 889 O O . LYS A 1 117 ? -10.159 6.960 3.886 1.00 87.75 117 LYS A O 1
ATOM 894 N N . VAL A 1 118 ? -7.955 6.674 3.944 1.00 88.81 118 VAL A N 1
ATOM 895 C CA . VAL A 1 118 ? -8.062 5.239 4.257 1.00 88.81 118 VAL A CA 1
ATOM 896 C C . VAL A 1 118 ? -8.867 4.958 5.527 1.00 88.81 118 VAL A C 1
ATOM 898 O O . VAL A 1 118 ? -9.735 4.085 5.478 1.00 88.81 118 VAL A O 1
ATOM 901 N N . PRO A 1 119 ? -8.693 5.695 6.643 1.00 83.75 119 PRO A N 1
ATOM 902 C CA . PRO A 1 119 ? -9.496 5.448 7.835 1.00 83.75 119 PRO A CA 1
ATOM 903 C C . PRO A 1 119 ? -10.998 5.608 7.594 1.00 83.75 119 PRO A C 1
ATOM 905 O O . PRO A 1 119 ? -11.775 4.921 8.248 1.00 83.75 119 PRO A O 1
ATOM 908 N N . THR A 1 120 ? -11.425 6.464 6.654 1.00 87.00 120 THR A N 1
ATOM 909 C CA . THR A 1 120 ? -12.851 6.649 6.338 1.00 87.00 120 THR A CA 1
ATOM 910 C C . THR A 1 120 ? -13.446 5.470 5.577 1.00 87.00 120 THR A C 1
ATOM 912 O O . THR A 1 120 ? -14.661 5.382 5.503 1.00 87.00 120 THR A O 1
ATOM 915 N N . LEU A 1 121 ? -12.625 4.569 5.031 1.00 89.19 121 LEU A N 1
ATOM 916 C CA . LEU A 1 121 ? -13.076 3.342 4.368 1.00 89.19 121 LEU A CA 1
ATOM 917 C C . LEU A 1 121 ? -13.285 2.184 5.352 1.00 89.19 121 LEU A C 1
ATOM 919 O O . LEU A 1 121 ? -13.981 1.225 5.032 1.00 89.19 121 LEU A O 1
ATOM 923 N N . VAL A 1 122 ? -12.681 2.260 6.537 1.00 86.56 122 VAL A N 1
ATOM 924 C CA . VAL A 1 122 ? -12.710 1.205 7.557 1.00 86.56 122 VAL A CA 1
ATOM 925 C C . VAL A 1 122 ? -13.805 1.523 8.564 1.00 86.56 122 VAL A C 1
ATOM 927 O O . VAL A 1 122 ? -13.852 2.642 9.065 1.00 86.56 122 VAL A O 1
ATOM 930 N N . ARG A 1 123 ? -14.654 0.565 8.925 1.00 85.88 123 ARG A N 1
ATOM 931 C CA . ARG A 1 123 ? -15.645 0.738 10.006 1.00 85.88 123 ARG A CA 1
ATOM 932 C C . ARG A 1 123 ? -14.949 1.044 11.336 1.00 85.88 123 ARG A C 1
ATOM 934 O O . ARG A 1 123 ? -13.846 0.544 11.564 1.00 85.88 123 ARG A O 1
ATOM 941 N N . PRO A 1 124 ? -15.548 1.811 12.260 1.00 82.62 124 PRO A N 1
ATOM 942 C CA . PRO A 1 124 ? -15.075 1.834 13.644 1.00 82.62 124 PRO A CA 1
ATOM 943 C C . PRO A 1 124 ? -14.997 0.401 14.207 1.00 82.62 124 PRO A C 1
ATOM 945 O O . PRO A 1 124 ? -15.910 -0.389 13.993 1.00 82.62 124 PRO A O 1
ATOM 948 N N . GLY A 1 125 ? -13.883 0.036 14.852 1.00 78.25 125 GLY A N 1
ATOM 949 C CA . GLY A 1 125 ? -13.589 -1.348 15.269 1.00 78.25 125 GLY A CA 1
ATOM 950 C C . GLY A 1 125 ? -12.946 -2.232 14.187 1.00 78.25 125 GLY A C 1
ATOM 951 O O . GLY A 1 125 ? -12.254 -3.197 14.523 1.00 78.25 125 GLY A O 1
ATOM 952 N N . GLY A 1 126 ? -13.090 -1.856 12.913 1.00 83.25 126 GLY A N 1
ATOM 953 C CA . GLY A 1 126 ? -12.532 -2.548 11.754 1.00 83.25 126 GLY A CA 1
ATOM 954 C C . GLY A 1 126 ? -11.009 -2.466 11.644 1.00 83.25 126 GLY A C 1
ATOM 955 O O . GLY A 1 126 ? -10.326 -1.725 12.365 1.00 83.25 126 GLY A O 1
ATOM 956 N N . LEU A 1 127 ? -10.468 -3.254 10.720 1.00 85.19 127 LEU A N 1
ATOM 957 C CA . LEU A 1 127 ? -9.041 -3.444 10.508 1.00 85.19 127 LEU A CA 1
ATOM 958 C C . LEU A 1 127 ? -8.575 -2.770 9.218 1.00 85.19 127 LEU A C 1
ATOM 960 O O . LEU A 1 127 ? -9.202 -2.882 8.168 1.00 85.19 127 LEU A O 1
ATOM 964 N N . PHE A 1 128 ? -7.425 -2.116 9.295 1.00 89.50 128 PHE A N 1
ATOM 965 C CA . PHE A 1 128 ? -6.649 -1.703 8.137 1.00 89.50 128 PHE A CA 1
ATOM 966 C C . PHE A 1 128 ? -5.337 -2.473 8.138 1.00 89.50 128 PHE A C 1
ATOM 968 O O . PHE A 1 128 ? -4.589 -2.397 9.111 1.00 89.50 128 PHE A O 1
ATOM 975 N N . VAL A 1 129 ? -5.050 -3.205 7.069 1.00 87.62 129 VAL A N 1
ATOM 976 C CA . VAL A 1 129 ? -3.793 -3.938 6.928 1.00 87.62 129 VAL A CA 1
ATOM 977 C C . VAL A 1 129 ? -3.014 -3.348 5.774 1.00 87.62 129 VAL A C 1
ATOM 979 O O . VAL A 1 129 ? -3.504 -3.336 4.651 1.00 87.62 129 VAL A O 1
ATOM 982 N N . VAL A 1 130 ? -1.804 -2.879 6.056 1.00 88.50 130 VAL A N 1
ATOM 983 C CA . VAL A 1 130 ? -0.873 -2.377 5.046 1.00 88.50 130 VAL A CA 1
ATOM 984 C C . VAL A 1 130 ? 0.321 -3.307 4.950 1.00 88.50 130 VAL A C 1
ATOM 986 O O . VAL A 1 130 ? 0.942 -3.648 5.958 1.00 88.50 130 VAL A O 1
ATOM 989 N N . THR A 1 131 ? 0.639 -3.697 3.726 1.00 87.19 131 THR A N 1
ATOM 990 C CA . THR A 1 131 ? 1.811 -4.477 3.361 1.00 87.19 131 THR A CA 1
ATOM 991 C C . T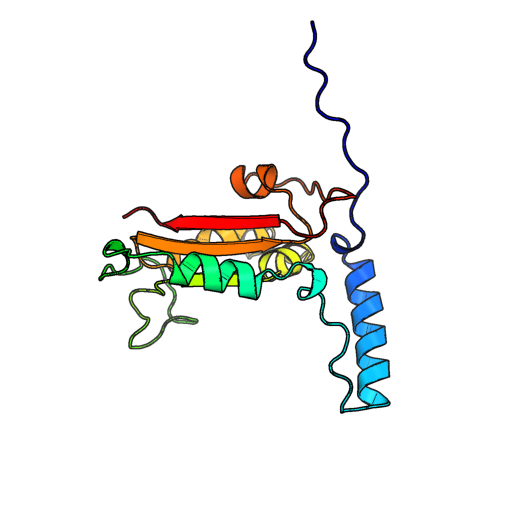HR A 1 131 ? 2.641 -3.626 2.405 1.00 87.19 131 THR A C 1
ATOM 993 O O . THR A 1 131 ? 2.185 -3.302 1.309 1.00 87.19 131 THR A O 1
ATOM 996 N N . SER A 1 132 ? 3.842 -3.243 2.838 1.00 86.38 132 SER A N 1
ATOM 997 C CA . SER A 1 132 ? 4.706 -2.287 2.145 1.00 86.38 132 SER A CA 1
ATOM 998 C C . SER A 1 132 ? 6.101 -2.847 1.892 1.00 86.38 132 SER A C 1
ATOM 1000 O O . SER A 1 132 ? 6.666 -3.542 2.735 1.00 86.38 132 SER A O 1
ATOM 1002 N N . CYS A 1 133 ? 6.668 -2.504 0.739 1.00 82.12 133 CYS A N 1
ATOM 1003 C CA . CYS A 1 133 ? 8.056 -2.787 0.365 1.00 82.12 133 CYS A CA 1
ATOM 1004 C C . CYS A 1 133 ? 8.979 -1.555 0.463 1.00 82.12 133 CYS A C 1
ATOM 1006 O O . CYS A 1 133 ? 10.198 -1.683 0.314 1.00 82.12 133 CYS A O 1
ATOM 1008 N N . ASN A 1 134 ? 8.406 -0.376 0.741 1.00 80.12 134 ASN A N 1
ATOM 1009 C CA . ASN A 1 134 ? 9.121 0.905 0.760 1.00 80.12 134 ASN A CA 1
ATOM 1010 C C . ASN A 1 134 ? 9.257 1.510 2.154 1.00 80.12 134 ASN A C 1
ATOM 1012 O O . ASN A 1 134 ? 10.097 2.386 2.344 1.00 80.12 134 ASN A O 1
ATOM 1016 N N . TRP A 1 135 ? 8.450 1.049 3.106 1.00 81.31 135 TRP A N 1
ATOM 1017 C CA . TRP A 1 135 ? 8.383 1.605 4.449 1.00 81.31 135 TRP A CA 1
ATOM 1018 C C . TRP A 1 135 ? 8.647 0.528 5.501 1.00 81.31 135 TRP A C 1
ATOM 1020 O O . TRP A 1 135 ? 8.130 -0.594 5.447 1.00 81.31 135 TRP A O 1
ATOM 1030 N N . THR A 1 136 ? 9.452 0.888 6.489 1.00 81.25 136 THR A N 1
ATOM 1031 C CA . THR A 1 136 ? 9.697 0.073 7.677 1.00 81.25 136 THR A CA 1
ATOM 1032 C C . THR A 1 136 ? 8.482 0.089 8.606 1.00 81.25 136 THR A C 1
ATOM 1034 O O . THR A 1 136 ? 7.617 0.967 8.544 1.00 81.25 136 THR A O 1
ATOM 1037 N N . GLU A 1 137 ? 8.420 -0.875 9.525 1.00 80.62 137 GLU A N 1
ATOM 1038 C CA . GLU A 1 137 ? 7.408 -0.884 10.585 1.00 80.62 137 GLU A CA 1
ATOM 1039 C C . GLU A 1 137 ? 7.388 0.428 11.390 1.00 80.62 137 GLU A C 1
ATOM 1041 O O . GLU A 1 137 ? 6.311 0.956 11.672 1.00 80.62 137 GLU A O 1
ATOM 1046 N N . GLU A 1 138 ? 8.553 0.966 11.755 1.00 81.25 138 GLU A N 1
ATOM 1047 C CA . GLU A 1 138 ? 8.645 2.192 12.554 1.00 81.25 138 GLU A CA 1
ATOM 1048 C C . GLU A 1 138 ? 8.064 3.392 11.807 1.00 81.25 138 GLU A C 1
ATOM 1050 O O . GLU A 1 138 ? 7.309 4.168 12.389 1.00 81.25 138 GLU A O 1
ATOM 1055 N N . GLU A 1 139 ? 8.329 3.513 10.509 1.00 80.19 139 GLU A N 1
ATOM 1056 C CA . GLU A 1 139 ? 7.815 4.616 9.696 1.00 80.19 139 GLU A CA 1
ATOM 1057 C C . GLU A 1 139 ? 6.311 4.513 9.452 1.00 80.19 139 GLU A C 1
ATOM 1059 O O . GLU A 1 139 ? 5.591 5.512 9.552 1.00 80.19 139 GLU A O 1
ATOM 1064 N N . LEU A 1 140 ? 5.815 3.297 9.198 1.00 83.00 140 LEU A N 1
ATOM 1065 C CA . LEU A 1 140 ? 4.381 3.043 9.080 1.00 83.00 140 LEU A CA 1
ATOM 1066 C C . LEU A 1 140 ? 3.651 3.327 10.402 1.00 83.00 140 LEU A C 1
ATOM 1068 O O . LEU A 1 140 ? 2.508 3.781 10.383 1.00 83.00 140 LEU A O 1
ATOM 1072 N N . ARG A 1 141 ? 4.299 3.101 11.554 1.00 78.69 141 ARG A N 1
ATOM 1073 C CA . ARG A 1 141 ? 3.776 3.500 12.873 1.00 78.69 141 ARG A CA 1
ATOM 1074 C C . ARG A 1 141 ? 3.874 5.008 13.114 1.00 78.69 141 ARG A C 1
ATOM 1076 O O . ARG A 1 141 ? 2.998 5.558 13.779 1.00 78.69 141 ARG A O 1
ATOM 1083 N N . ALA A 1 142 ? 4.934 5.655 12.629 1.00 72.88 142 ALA A N 1
ATOM 1084 C CA . ALA A 1 142 ? 5.246 7.052 12.920 1.00 72.88 142 ALA A CA 1
ATOM 1085 C C . ALA A 1 142 ? 4.434 8.055 12.088 1.00 72.88 142 ALA A C 1
ATOM 1087 O O . ALA A 1 142 ? 4.198 9.160 12.570 1.00 72.88 142 ALA A O 1
ATOM 1088 N N . TRP A 1 143 ? 4.003 7.708 10.869 1.00 65.44 143 TRP A N 1
ATOM 1089 C CA . TRP A 1 143 ? 3.124 8.535 10.016 1.00 65.44 143 TRP A CA 1
ATOM 1090 C C . TRP A 1 143 ? 3.462 10.051 9.965 1.00 65.44 143 TRP A C 1
ATOM 1092 O O . TRP A 1 143 ? 2.586 10.910 9.801 1.00 65.44 143 TRP A O 1
ATOM 1102 N N . ALA A 1 144 ? 4.760 10.370 10.027 1.00 42.59 144 ALA A N 1
ATOM 1103 C CA . ALA A 1 144 ? 5.381 11.635 9.641 1.00 42.59 144 ALA A CA 1
ATOM 1104 C C . ALA A 1 144 ? 6.446 11.304 8.580 1.00 42.59 144 ALA A C 1
ATOM 1106 O O . ALA A 1 144 ? 7.339 10.500 8.828 1.00 42.59 144 ALA A O 1
ATOM 1107 N N . PHE A 1 145 ? 6.280 11.830 7.365 1.00 44.38 145 PHE A N 1
ATOM 1108 C CA . PHE A 1 145 ? 6.903 11.260 6.169 1.00 44.38 145 PHE A CA 1
ATOM 1109 C C . PHE A 1 145 ? 8.340 11.753 5.933 1.00 44.38 145 PHE A C 1
ATOM 1111 O O . PHE A 1 145 ? 8.560 12.917 5.609 1.00 44.38 145 PHE A O 1
ATOM 1118 N N . THR A 1 146 ? 9.285 10.818 5.979 1.00 38.31 146 THR A N 1
ATOM 1119 C CA . THR A 1 146 ? 10.567 10.822 5.255 1.00 38.31 146 THR A CA 1
ATOM 1120 C C . THR A 1 146 ? 10.764 9.408 4.719 1.00 38.31 146 THR A C 1
ATOM 1122 O O . THR A 1 146 ? 10.509 8.462 5.448 1.00 38.31 146 THR A O 1
ATOM 1125 N N . PHE A 1 147 ? 11.148 9.258 3.451 1.00 42.66 147 PHE A N 1
ATOM 1126 C CA . PHE A 1 147 ? 11.424 7.954 2.838 1.00 42.66 147 PHE A CA 1
ATOM 1127 C C . PHE A 1 147 ? 12.614 7.279 3.538 1.00 42.66 147 PHE A C 1
ATOM 1129 O O . PHE A 1 147 ? 13.710 7.837 3.509 1.00 42.66 147 PHE A O 1
ATOM 1136 N N . GLY A 1 148 ? 12.424 6.098 4.124 1.00 51.03 148 GLY A N 1
ATOM 1137 C CA . GLY A 1 148 ? 13.493 5.319 4.763 1.00 51.03 148 GLY A CA 1
ATOM 1138 C C . GLY A 1 148 ? 13.528 3.871 4.304 1.00 51.03 148 GLY A C 1
ATOM 1139 O O . GLY A 1 148 ? 13.851 2.977 5.086 1.00 51.03 148 GLY A O 1
ATOM 1140 N N . GLY A 1 149 ? 13.257 3.647 3.011 1.00 54.12 149 GLY A N 1
ATOM 1141 C CA . GLY A 1 149 ? 13.446 2.349 2.373 1.00 54.12 149 GLY A CA 1
ATOM 1142 C C . GLY A 1 149 ? 14.777 1.729 2.803 1.00 54.12 149 GLY A C 1
ATOM 1143 O O . GLY A 1 149 ? 15.831 2.336 2.639 1.00 54.12 149 GLY A O 1
ATOM 1144 N N . ALA A 1 150 ? 14.718 0.532 3.380 1.00 46.56 150 ALA A N 1
ATOM 1145 C CA . ALA A 1 150 ? 15.846 -0.116 4.033 1.00 46.56 150 ALA A CA 1
ATOM 1146 C C . ALA A 1 150 ? 16.186 -1.450 3.353 1.00 46.56 150 ALA A C 1
ATOM 1148 O O . ALA A 1 150 ? 15.351 -2.343 3.212 1.00 46.56 150 ALA A O 1
ATOM 1149 N N . LYS A 1 151 ? 17.442 -1.626 2.946 1.00 45.81 151 LYS A N 1
ATOM 1150 C CA . LYS A 1 151 ? 17.960 -2.848 2.328 1.00 45.81 151 LYS A CA 1
ATOM 1151 C C . LYS A 1 151 ? 18.022 -3.957 3.374 1.00 45.81 151 LYS A C 1
ATOM 1153 O O . LYS A 1 151 ? 18.775 -3.862 4.339 1.00 45.81 151 LYS A O 1
ATOM 1158 N N . GLY A 1 152 ? 17.276 -5.033 3.130 1.00 50.22 152 GLY A N 1
ATOM 1159 C CA . GLY A 1 152 ? 17.242 -6.234 3.973 1.00 50.22 152 GLY A CA 1
ATOM 1160 C C . GLY A 1 152 ? 15.880 -6.519 4.607 1.00 50.22 152 GLY A C 1
ATOM 1161 O O . GLY A 1 152 ? 15.672 -7.631 5.083 1.00 50.22 152 GLY A O 1
ATOM 1162 N N . GLN A 1 153 ? 14.944 -5.567 4.566 1.00 51.69 153 GLN A N 1
ATOM 1163 C CA . GLN A 1 153 ? 13.533 -5.833 4.837 1.00 51.69 153 GLN A CA 1
ATOM 1164 C C . GLN A 1 153 ? 12.848 -6.095 3.498 1.00 51.69 153 GLN A C 1
ATOM 1166 O O . GLN A 1 153 ? 12.779 -5.206 2.654 1.00 51.69 153 GLN A O 1
ATOM 1171 N N . THR A 1 154 ? 12.420 -7.335 3.262 1.00 64.56 154 THR A N 1
ATOM 1172 C CA . THR A 1 154 ? 11.776 -7.690 1.993 1.00 64.56 154 THR A CA 1
ATOM 1173 C C . THR A 1 154 ? 10.425 -6.989 1.895 1.00 64.56 154 THR A C 1
ATOM 1175 O O . THR A 1 154 ? 10.150 -6.358 0.882 1.00 64.56 154 THR A O 1
ATOM 1178 N N . ILE A 1 155 ? 9.614 -7.069 2.962 1.00 76.88 155 ILE A N 1
ATOM 1179 C CA . ILE A 1 155 ? 8.247 -6.538 3.064 1.00 76.88 155 ILE A CA 1
ATOM 1180 C C . ILE A 1 155 ? 7.895 -6.319 4.556 1.00 76.88 155 ILE A C 1
ATOM 1182 O O . ILE A 1 155 ? 8.173 -7.186 5.387 1.00 76.88 155 ILE A O 1
ATOM 1186 N N . SER A 1 156 ? 7.246 -5.202 4.895 1.00 80.69 156 SER A N 1
ATOM 1187 C CA . SER A 1 156 ? 6.647 -4.910 6.209 1.00 80.69 156 SER A CA 1
ATOM 1188 C C . SER A 1 156 ? 5.131 -5.091 6.149 1.00 80.69 156 SER A C 1
ATOM 1190 O O . SER A 1 156 ? 4.498 -4.590 5.227 1.00 80.69 156 SER A O 1
ATOM 1192 N N . THR A 1 157 ? 4.518 -5.767 7.127 1.00 83.56 157 THR A N 1
ATOM 1193 C CA . THR A 1 157 ? 3.048 -5.854 7.247 1.00 83.56 157 THR A CA 1
ATOM 1194 C C . THR A 1 157 ? 2.594 -5.367 8.612 1.00 83.56 157 THR A C 1
ATOM 1196 O O . THR A 1 157 ? 3.030 -5.902 9.629 1.00 83.56 157 THR A O 1
ATOM 1199 N N . LEU A 1 158 ? 1.686 -4.393 8.639 1.00 85.38 158 LEU A N 1
ATOM 1200 C CA . LEU A 1 158 ? 1.061 -3.901 9.862 1.00 85.38 158 LEU A CA 1
ATOM 1201 C C . LEU A 1 158 ? -0.455 -3.967 9.773 1.00 85.38 158 LEU A C 1
ATOM 1203 O O . LEU A 1 158 ? -1.053 -3.584 8.773 1.00 85.38 158 LEU A O 1
ATOM 1207 N N . CYS A 1 159 ? -1.069 -4.399 10.871 1.00 85.38 159 CYS A N 1
ATOM 1208 C CA . CYS A 1 159 ? -2.508 -4.354 11.071 1.00 85.38 159 CYS A CA 1
ATOM 1209 C C . CYS A 1 159 ? -2.840 -3.264 12.094 1.00 85.38 159 CYS A C 1
ATOM 1211 O O . CYS A 1 159 ? -2.460 -3.348 13.264 1.00 85.38 159 CYS A O 1
ATOM 1213 N N . PHE A 1 160 ? -3.593 -2.261 11.663 1.00 85.19 160 PHE A N 1
ATOM 1214 C CA . PHE A 1 160 ? -4.166 -1.214 12.492 1.00 85.19 160 PHE A CA 1
ATOM 1215 C C . PHE A 1 160 ? -5.629 -1.527 12.783 1.00 85.19 160 PHE A C 1
ATOM 1217 O O . PHE A 1 160 ? -6.352 -2.031 11.928 1.00 85.19 160 PHE A O 1
ATOM 1224 N N . ARG A 1 161 ? -6.086 -1.181 13.985 1.00 83.25 161 ARG A N 1
ATOM 1225 C CA . ARG A 1 161 ? -7.510 -1.174 14.321 1.00 83.25 161 ARG A CA 1
ATOM 1226 C C . ARG A 1 161 ? -8.009 0.260 14.349 1.00 83.25 161 ARG A C 1
ATOM 1228 O O . ARG A 1 161 ? -7.458 1.083 15.087 1.00 83.25 161 ARG A O 1
ATOM 1235 N N . ARG A 1 162 ? -9.069 0.554 13.594 1.00 83.50 162 ARG A N 1
ATOM 1236 C CA . ARG A 1 162 ? -9.757 1.839 13.701 1.00 83.50 162 ARG A CA 1
ATOM 1237 C C . ARG A 1 162 ? -10.421 1.912 15.075 1.00 83.50 162 ARG A C 1
ATOM 1239 O O . ARG A 1 162 ? -11.179 1.023 15.455 1.00 83.50 162 ARG A O 1
ATOM 1246 N N . ARG A 1 163 ? -10.124 2.969 15.832 1.00 76.25 163 ARG A N 1
ATOM 1247 C CA . ARG A 1 163 ? -10.794 3.219 17.114 1.00 76.25 163 ARG A CA 1
ATOM 1248 C C . ARG A 1 163 ? -12.287 3.472 16.875 1.00 76.25 163 ARG A C 1
ATOM 1250 O O . ARG A 1 163 ? -12.643 4.079 15.864 1.00 76.25 163 ARG A O 1
ATOM 1257 N N . SER A 1 164 ? -13.109 2.967 17.793 1.00 61.78 164 SER A N 1
ATOM 1258 C CA . SER A 1 164 ? -14.547 3.240 17.891 1.00 61.78 164 SER A CA 1
ATOM 1259 C C . SER A 1 164 ? -14.821 4.715 18.137 1.00 61.78 164 SER A C 1
ATOM 1261 O O . SER A 1 164 ? -14.076 5.277 18.976 1.00 61.78 164 SER A O 1
#

InterPro domains:
  IPR029063 S-adenosyl-L-methionine-dependent methyltransferase superfamily [G3DSA:3.40.50.150] (72-157)
  IPR029063 S-adenosyl-L-methionine-dependent methyltransferase superfamily [SSF53335] (63-145)

Nearest PDB structures (foldseek):
  4qtu-assembly1_B  TM=6.348E-01  e=2.262E-01  Saccharomyces cerevisiae S288C
  5thy-assembly2_B  TM=6.558E-01  e=9.679E-01  Moorena producens 3L
  6g4w-assembly1_q  TM=6.250E-01  e=1.537E+00  Homo sapiens
  8h0s-assembly2_B  TM=4.851E-01  e=1.105E+00  Bacillus subtilis subsp. subtilis str. 168

pLDDT: mean 76.25, std 15.27, range [35.69, 95.19]

Solvent-accessible surface area (backbone atoms only — not comparable to full-atom values): 9750 Å² total; per-residue (Å²): 132,81,84,75,73,78,81,81,51,55,72,28,65,81,54,35,56,69,50,55,55,52,50,51,56,47,42,53,53,48,30,74,76,34,79,82,51,82,60,87,72,88,55,66,86,66,46,54,65,61,54,47,50,53,56,56,71,73,53,90,63,80,56,63,65,85,44,67,37,67,73,97,45,72,93,81,32,61,77,94,31,58,31,28,31,56,65,41,80,34,82,39,54,66,52,58,44,61,59,51,87,52,56,43,100,83,70,44,49,52,47,72,51,44,78,70,49,55,62,36,48,23,9,36,46,8,32,39,35,43,35,27,57,33,47,48,65,68,52,70,72,61,77,66,94,72,93,61,21,39,55,87,59,79,65,32,76,49,80,45,69,40,71,114